Protein AF-A0A5N8YCK6-F1 (afdb_monomer)

Radius of gyration: 23.4 Å; Cα contacts (8 Å, |Δi|>4): 117; chains: 1; bounding box: 50×32×61 Å

pLDDT: mean 88.35, std 11.03, range [44.91, 97.56]

Secondary structure (DSSP, 8-state):
---SS-GGG--HHHHHHHHHTTTT-HHHHHHHHHHHHHHHHHHHHHH----TT-----PPPPPPPPPHHHHHHHHHH--SHHHHHHHHHHHHH---HHHHHT--GGGEETTTTEEEEE-TTS-EEEEE--HHHHHHHHHH--

Nearest PDB structures (foldseek):
  5dcf-assembly1_A  TM=8.884E-01  e=2.897E-04  Escherichia coli CFT073
  1a0p-assembly1_A  TM=5.164E-01  e=1.973E-05  Escherichia coli
  2a3v-assembly1_A  TM=5.467E-01  e=7.113E-05  Vibrio cholerae O1 biovar El Tor str. N16961
  5hxy-assembly2_B  TM=5.325E-01  e=1.889E-04  Thermoplasma acidophilum DSM 1728
  2a3v-assembly1_C  TM=5.467E-01  e=1.159E-04  Vibrio cholerae O1 biovar El Tor str. N16961

Mean predicted aligned error: 9.05 Å

Sequence (142 aa):
MWLPVPLPLVDLEHVVRFLGLYDTKPWRKHAFYRANKSFWKWASRTYDIPNPMIDRWGNAVIEAPMTPDNVHRLLETASCIRDRAIISLLADSGARRSEIVAIKTKDVDLEKNCIKVMGKGNKEGYLIFGEVTKTYILKQNT

Foldseek 3Di:
DLQPDDPLPDALVSLVVSLVVQPVPVVVSVVSLVVLQVVLVVCCVPVVGDRRNDDDDDDDDDPDDDDPVNLVVQLVPDPDLVSNLVSQLCVQFVDDPVFVVPFDPVQQDLVQQWGWGQDPPRDIDIGHGDPSSSVSVVVVVD

Solvent-accessible surface area (backbone atoms only — not comparable to full-atom values): 8516 Å² total; per-residue (Å²): 122,94,64,94,61,60,75,76,73,49,46,46,64,61,53,51,55,56,42,57,77,29,67,94,38,62,70,58,27,50,51,52,50,55,50,48,51,54,49,38,58,47,44,28,72,76,68,74,32,72,48,45,77,75,70,96,71,75,83,78,87,74,77,82,77,88,48,73,69,58,53,51,53,51,48,71,68,40,90,45,57,64,54,32,24,50,54,40,38,38,72,57,39,69,59,50,73,72,46,63,75,64,60,49,78,90,37,53,41,79,88,77,34,32,32,57,38,72,46,85,91,78,35,79,46,71,41,46,47,51,70,71,31,49,54,29,54,55,63,63,79,110

Structure (mmCIF, N/CA/C/O backbone):
data_AF-A0A5N8YCK6-F1
#
_entry.id   AF-A0A5N8YCK6-F1
#
loop_
_atom_site.group_PDB
_atom_site.id
_atom_site.type_symbol
_atom_site.label_atom_id
_atom_site.label_alt_id
_atom_site.label_comp_id
_atom_site.label_asym_id
_atom_site.label_entity_id
_atom_site.label_seq_id
_atom_site.pdbx_PDB_ins_code
_atom_site.Cartn_x
_atom_site.Cartn_y
_atom_site.Cartn_z
_atom_site.occupancy
_atom_site.B_iso_or_equiv
_atom_site.auth_seq_id
_atom_site.auth_comp_id
_atom_site.auth_asym_id
_atom_site.auth_atom_id
_atom_site.pdbx_PDB_model_num
ATOM 1 N N . MET A 1 1 ? 10.121 -17.683 -32.464 1.00 50.28 1 MET A N 1
ATOM 2 C CA . MET A 1 1 ? 11.050 -16.811 -31.706 1.00 50.28 1 MET A CA 1
ATOM 3 C C . MET A 1 1 ? 10.404 -15.428 -31.623 1.00 50.28 1 MET A C 1
ATOM 5 O O . MET A 1 1 ? 9.834 -15.016 -32.620 1.00 50.28 1 MET A O 1
ATOM 9 N N . TRP A 1 2 ? 10.348 -14.779 -30.452 1.00 69.38 2 TRP A N 1
ATOM 10 C CA . TRP A 1 2 ? 9.524 -13.567 -30.241 1.00 69.38 2 TRP A CA 1
ATOM 11 C C . TRP A 1 2 ? 10.142 -12.275 -30.804 1.00 69.38 2 TRP A C 1
ATOM 13 O O . TRP A 1 2 ? 9.410 -11.330 -31.081 1.00 69.38 2 TRP A O 1
ATOM 23 N N . LEU A 1 3 ? 11.462 -1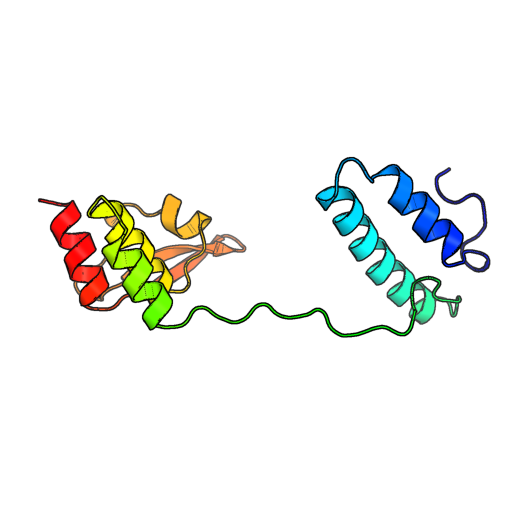2.261 -31.015 1.00 77.12 3 LEU A N 1
ATOM 24 C CA . LEU A 1 3 ? 12.174 -11.237 -31.775 1.00 77.12 3 LEU A CA 1
ATOM 25 C C . LEU A 1 3 ? 12.584 -11.831 -33.130 1.00 77.12 3 LEU A C 1
ATOM 27 O O . LEU A 1 3 ? 13.259 -12.863 -33.140 1.00 77.12 3 LEU A O 1
ATOM 31 N N . PRO A 1 4 ? 12.168 -11.228 -34.257 1.00 82.50 4 PRO A N 1
ATOM 32 C CA . PRO A 1 4 ? 12.532 -11.707 -35.588 1.00 82.50 4 PRO A CA 1
ATOM 33 C C . PRO A 1 4 ? 13.939 -11.263 -36.016 1.00 82.50 4 PRO A C 1
ATOM 35 O O . PRO A 1 4 ? 14.441 -11.748 -37.025 1.00 82.50 4 PRO A O 1
ATOM 38 N N . VAL A 1 5 ? 14.565 -10.349 -35.263 1.00 88.38 5 VAL A N 1
ATOM 39 C CA . VAL A 1 5 ? 15.848 -9.715 -35.590 1.00 88.38 5 VAL A CA 1
ATOM 40 C C . VAL A 1 5 ? 16.828 -9.763 -34.404 1.00 88.38 5 VAL A C 1
ATOM 42 O O . VAL A 1 5 ? 16.391 -9.846 -33.251 1.00 88.38 5 VAL A O 1
ATOM 45 N N . PRO A 1 6 ? 18.150 -9.702 -34.658 1.00 90.81 6 PRO A N 1
ATOM 46 C CA . PRO A 1 6 ? 19.170 -9.524 -33.623 1.00 90.81 6 PRO A CA 1
ATOM 47 C C . PRO A 1 6 ? 18.955 -8.263 -32.774 1.00 90.81 6 PRO A C 1
ATOM 49 O O . PRO A 1 6 ? 18.451 -7.258 -33.268 1.00 90.81 6 PRO A O 1
ATOM 52 N N . LEU A 1 7 ? 19.417 -8.288 -31.517 1.00 89.62 7 LEU A N 1
ATOM 53 C CA . LEU A 1 7 ? 19.207 -7.202 -30.543 1.00 89.62 7 LEU A CA 1
ATOM 54 C C . LEU A 1 7 ? 19.601 -5.792 -31.030 1.00 89.62 7 LEU A C 1
ATOM 56 O O . LEU A 1 7 ? 18.820 -4.878 -30.780 1.00 89.62 7 LEU A O 1
ATOM 60 N N . PRO A 1 8 ? 20.737 -5.575 -31.728 1.00 90.56 8 PRO A N 1
ATOM 61 C CA . PRO A 1 8 ? 21.115 -4.237 -32.196 1.00 90.56 8 PRO A CA 1
ATOM 62 C C . PRO A 1 8 ? 20.188 -3.659 -33.275 1.00 90.56 8 PRO A C 1
ATOM 64 O O . PRO A 1 8 ? 20.234 -2.462 -33.532 1.00 90.56 8 PRO A O 1
ATOM 67 N N . LEU A 1 9 ? 19.378 -4.505 -33.920 1.00 90.88 9 LEU A N 1
ATOM 68 C CA . LEU A 1 9 ? 18.468 -4.131 -35.006 1.00 90.88 9 LEU A CA 1
ATOM 69 C C . LEU A 1 9 ? 17.014 -3.990 -34.535 1.00 90.88 9 LEU A C 1
ATOM 71 O O . LEU A 1 9 ? 16.120 -3.791 -35.352 1.00 90.88 9 LEU A O 1
ATOM 75 N N . VAL A 1 10 ? 16.758 -4.129 -33.232 1.00 92.31 10 VAL A N 1
ATOM 76 C CA . VAL A 1 10 ? 15.414 -3.965 -32.674 1.00 92.31 10 VAL A CA 1
ATOM 77 C C . VAL A 1 10 ? 15.088 -2.478 -32.562 1.00 92.31 10 VAL A C 1
ATOM 79 O O . VAL A 1 10 ? 15.801 -1.727 -31.902 1.00 92.31 10 VAL A O 1
ATOM 82 N N . ASP A 1 11 ? 13.965 -2.078 -33.151 1.00 89.56 11 ASP A N 1
ATOM 83 C CA . ASP A 1 11 ? 13.382 -0.738 -33.035 1.00 89.56 11 ASP A CA 1
ATOM 84 C C . ASP A 1 11 ? 12.102 -0.730 -32.166 1.00 89.56 11 ASP A C 1
ATOM 86 O O . ASP A 1 11 ? 11.678 -1.752 -31.610 1.00 89.56 11 ASP A O 1
ATOM 90 N N . LEU A 1 12 ? 11.483 0.448 -32.025 1.00 88.00 12 LEU A N 1
ATOM 91 C CA . LEU A 1 12 ? 10.251 0.635 -31.254 1.00 88.00 12 LEU A CA 1
ATOM 92 C C . LEU A 1 12 ? 9.076 -0.191 -31.809 1.00 88.00 12 LEU A C 1
ATOM 94 O O . LEU A 1 12 ? 8.267 -0.698 -31.028 1.00 88.00 12 LEU A O 1
ATOM 98 N N . GLU A 1 13 ? 8.978 -0.362 -33.130 1.00 89.19 13 GLU A N 1
ATOM 99 C CA . GLU A 1 13 ? 7.873 -1.071 -33.784 1.00 89.19 13 GLU A CA 1
ATOM 100 C C . GLU A 1 13 ? 7.859 -2.551 -33.393 1.00 89.19 13 GLU A C 1
ATOM 102 O O . GLU A 1 13 ? 6.808 -3.104 -33.050 1.00 89.19 13 GLU A O 1
ATOM 107 N N . HIS A 1 14 ? 9.035 -3.178 -33.328 1.00 91.69 14 HIS A N 1
ATOM 108 C CA . HIS A 1 14 ? 9.173 -4.551 -32.845 1.00 91.69 14 HIS A CA 1
ATOM 109 C C . HIS A 1 14 ? 8.634 -4.715 -31.417 1.00 91.69 14 HIS A C 1
ATOM 111 O O . HIS A 1 14 ? 7.935 -5.692 -31.119 1.00 91.69 14 HIS A O 1
ATOM 117 N N . VAL A 1 15 ? 8.917 -3.754 -30.528 1.00 90.00 15 VAL A N 1
ATOM 118 C CA . VAL A 1 15 ? 8.440 -3.809 -29.140 1.00 90.00 15 VAL A CA 1
ATOM 119 C C . VAL A 1 15 ? 6.936 -3.551 -29.058 1.00 90.00 15 VAL A C 1
ATOM 121 O O . VAL A 1 15 ? 6.234 -4.267 -28.341 1.00 90.00 15 VAL A O 1
ATOM 124 N N . VAL A 1 16 ? 6.412 -2.586 -29.818 1.00 89.81 16 VAL A N 1
ATOM 125 C CA . VAL A 1 16 ? 4.968 -2.310 -29.892 1.00 89.81 16 VAL A CA 1
ATOM 126 C C . VAL A 1 16 ? 4.208 -3.536 -30.400 1.00 89.81 16 VAL A C 1
ATOM 128 O O . VAL A 1 16 ? 3.228 -3.940 -29.771 1.00 89.81 16 VAL A O 1
ATOM 131 N N . ARG A 1 17 ? 4.692 -4.190 -31.463 1.00 91.44 17 ARG A N 1
ATOM 132 C CA . ARG A 1 17 ? 4.098 -5.419 -32.006 1.00 91.44 17 ARG A CA 1
ATOM 133 C C . ARG A 1 17 ? 4.084 -6.546 -30.978 1.00 91.44 17 ARG A C 1
ATOM 135 O O . ARG A 1 17 ? 3.061 -7.206 -30.811 1.00 91.44 17 ARG A O 1
ATOM 142 N N . PHE A 1 18 ? 5.188 -6.746 -30.259 1.00 90.69 18 PHE A N 1
ATOM 143 C CA . PHE A 1 18 ? 5.253 -7.729 -29.178 1.00 90.69 18 PHE A CA 1
ATOM 144 C C . PHE A 1 18 ? 4.232 -7.437 -28.068 1.00 90.69 18 PHE A C 1
ATOM 146 O O . PHE A 1 18 ? 3.539 -8.344 -27.609 1.00 90.69 18 PHE A O 1
ATOM 153 N N . LEU A 1 19 ? 4.107 -6.175 -27.647 1.00 90.25 19 LEU A N 1
ATOM 154 C CA . LEU A 1 19 ? 3.143 -5.778 -26.620 1.00 90.25 19 LEU A CA 1
ATOM 155 C C . LEU A 1 19 ? 1.688 -5.903 -27.101 1.00 90.25 19 LEU A C 1
ATOM 157 O O . LEU A 1 19 ? 0.822 -6.226 -26.287 1.00 90.25 19 LEU A O 1
ATOM 161 N N . GLY A 1 20 ? 1.424 -5.695 -28.395 1.00 90.56 20 GLY A N 1
ATOM 162 C CA . GLY A 1 20 ? 0.106 -5.868 -29.019 1.00 90.56 20 GLY A CA 1
ATOM 163 C C . GLY A 1 20 ? -0.433 -7.301 -28.945 1.00 90.56 20 GLY A C 1
ATOM 164 O O . GLY A 1 20 ? -1.641 -7.506 -28.863 1.00 90.56 20 GLY A O 1
ATOM 165 N N . LEU A 1 21 ? 0.442 -8.310 -28.831 1.00 90.00 21 LEU A N 1
ATOM 166 C CA . LEU A 1 21 ? 0.028 -9.705 -28.602 1.00 90.00 21 LEU A CA 1
ATOM 167 C C . LEU A 1 21 ? -0.741 -9.904 -27.279 1.00 90.00 21 LEU A C 1
ATOM 169 O O . LEU A 1 21 ? -1.346 -10.955 -27.066 1.00 90.00 21 LEU A O 1
ATOM 173 N N . TYR A 1 22 ? -0.710 -8.919 -26.375 1.00 89.81 22 TYR A N 1
ATOM 174 C CA . TYR A 1 22 ? -1.286 -8.993 -25.031 1.00 89.81 22 TYR A CA 1
ATOM 175 C C . TYR A 1 22 ? -2.397 -7.966 -24.767 1.00 89.81 22 TYR A C 1
ATOM 177 O O . TYR A 1 22 ? -2.710 -7.707 -23.604 1.00 89.81 22 TYR A O 1
ATOM 185 N N . A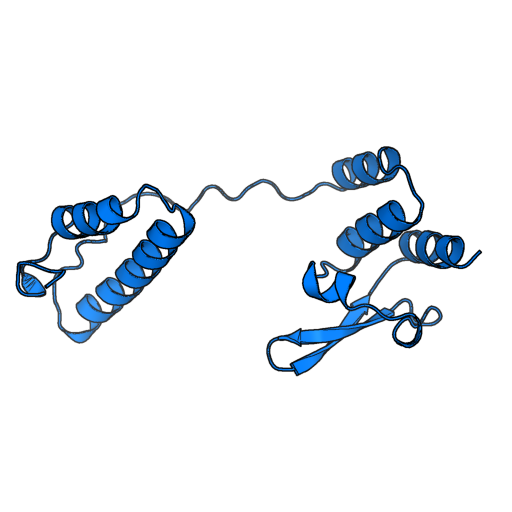SP A 1 23 ? -3.025 -7.408 -25.805 1.00 85.75 23 ASP A N 1
ATOM 186 C CA . ASP A 1 23 ? -4.071 -6.379 -25.662 1.00 85.75 23 ASP A CA 1
ATOM 187 C C . ASP A 1 23 ? -5.277 -6.826 -24.827 1.00 85.75 23 ASP A C 1
ATOM 189 O O . ASP A 1 23 ? -5.837 -6.042 -24.064 1.00 85.75 23 ASP A O 1
ATOM 193 N N . THR A 1 24 ? -5.617 -8.114 -24.863 1.00 89.38 24 THR A N 1
ATOM 194 C CA . THR A 1 24 ? -6.713 -8.687 -24.063 1.00 89.38 24 THR A CA 1
ATOM 195 C C . THR A 1 24 ? -6.402 -8.788 -22.565 1.00 89.38 24 THR A C 1
ATOM 197 O O . THR A 1 24 ? -7.290 -9.091 -21.770 1.00 89.38 24 THR A O 1
ATOM 200 N N . LYS A 1 25 ? -5.145 -8.566 -22.148 1.00 88.94 25 LYS A N 1
ATOM 201 C CA . LYS A 1 25 ? -4.694 -8.666 -20.749 1.00 88.94 25 LYS A CA 1
ATOM 202 C C . LYS A 1 25 ? -3.838 -7.448 -20.377 1.00 88.94 25 LYS A C 1
ATOM 204 O O . LYS A 1 25 ? -2.607 -7.569 -20.317 1.00 88.94 25 LYS A O 1
ATOM 209 N N . PRO A 1 26 ? -4.460 -6.295 -20.055 1.00 86.69 26 PRO A N 1
ATOM 210 C CA . PRO A 1 26 ? -3.758 -5.030 -19.816 1.00 86.69 26 PRO A CA 1
ATOM 211 C C . PRO A 1 26 ? -2.637 -5.119 -18.772 1.00 86.69 26 PRO A C 1
ATOM 213 O O . PRO A 1 26 ? -1.542 -4.601 -18.984 1.00 86.69 26 PRO A O 1
ATOM 216 N N . TRP A 1 27 ? -2.855 -5.854 -17.676 1.00 83.69 27 TRP A N 1
ATOM 217 C CA . TRP A 1 27 ? -1.841 -6.059 -16.633 1.00 83.69 27 TRP A CA 1
ATOM 218 C C . TRP A 1 27 ? -0.615 -6.829 -17.142 1.00 83.69 27 TRP A C 1
ATOM 220 O O . TRP A 1 27 ? 0.517 -6.514 -16.778 1.00 83.69 27 TRP A O 1
ATOM 230 N N . ARG A 1 28 ? -0.820 -7.826 -18.012 1.00 88.56 28 ARG A N 1
ATOM 231 C CA . ARG A 1 28 ? 0.254 -8.635 -18.602 1.00 88.56 28 ARG A CA 1
ATOM 232 C C . ARG A 1 28 ? 1.046 -7.811 -19.614 1.00 88.56 28 ARG A C 1
ATOM 234 O O . ARG A 1 28 ? 2.274 -7.825 -19.561 1.00 88.56 28 ARG A O 1
ATOM 241 N N . LYS A 1 29 ? 0.357 -7.049 -20.471 1.00 91.00 29 LYS A N 1
ATOM 242 C CA . LYS A 1 29 ? 0.983 -6.085 -21.387 1.00 91.00 29 LYS A CA 1
ATOM 243 C C . LYS A 1 29 ? 1.840 -5.077 -20.618 1.00 91.00 29 LYS A C 1
ATOM 245 O O . LYS A 1 29 ? 3.001 -4.868 -20.959 1.00 91.00 29 LYS A O 1
ATOM 250 N N . HIS A 1 30 ? 1.312 -4.520 -19.527 1.00 86.81 30 HIS A N 1
ATOM 251 C CA . HIS A 1 30 ? 2.050 -3.582 -18.684 1.00 86.81 30 HIS A CA 1
ATOM 252 C C . HIS A 1 30 ? 3.276 -4.223 -18.009 1.00 86.81 30 HIS A C 1
ATOM 254 O O . HIS A 1 30 ? 4.353 -3.626 -17.998 1.00 86.81 30 HIS A O 1
ATOM 260 N N . ALA A 1 31 ? 3.159 -5.455 -17.499 1.00 90.12 31 ALA A N 1
ATOM 261 C CA . ALA A 1 31 ? 4.291 -6.186 -16.925 1.00 90.12 31 ALA A CA 1
ATOM 262 C C . ALA A 1 31 ? 5.419 -6.396 -17.951 1.00 90.12 31 ALA A C 1
ATOM 264 O O . ALA A 1 31 ? 6.584 -6.120 -17.657 1.00 90.12 31 ALA A O 1
ATOM 265 N N . PHE A 1 32 ? 5.075 -6.799 -19.178 1.00 92.00 32 PHE A N 1
ATOM 266 C CA . PHE A 1 32 ? 6.039 -6.937 -20.268 1.00 92.00 32 PHE A CA 1
ATOM 267 C C . PHE A 1 32 ? 6.645 -5.604 -20.705 1.00 92.00 32 PHE A C 1
ATOM 269 O O . PHE A 1 32 ? 7.848 -5.551 -20.956 1.00 92.00 32 PHE A O 1
ATOM 276 N N . TYR A 1 33 ? 5.863 -4.523 -20.747 1.00 90.69 33 TYR A N 1
ATOM 277 C CA . TYR A 1 33 ? 6.379 -3.178 -21.011 1.00 90.69 33 TYR A CA 1
ATOM 278 C C . TYR A 1 33 ? 7.439 -2.782 -19.972 1.00 90.69 33 TYR A C 1
ATOM 280 O O . TYR A 1 33 ? 8.532 -2.348 -20.335 1.00 90.69 33 TYR A O 1
ATOM 288 N N . ARG A 1 34 ? 7.160 -2.988 -18.675 1.00 89.56 34 ARG A N 1
ATOM 289 C CA . ARG A 1 34 ? 8.105 -2.691 -17.583 1.00 89.56 34 ARG A CA 1
ATOM 290 C C . ARG A 1 34 ? 9.370 -3.546 -17.675 1.00 89.56 34 ARG A C 1
ATOM 292 O O . ARG A 1 34 ? 10.463 -3.012 -17.494 1.00 89.56 34 ARG A O 1
ATOM 299 N N . 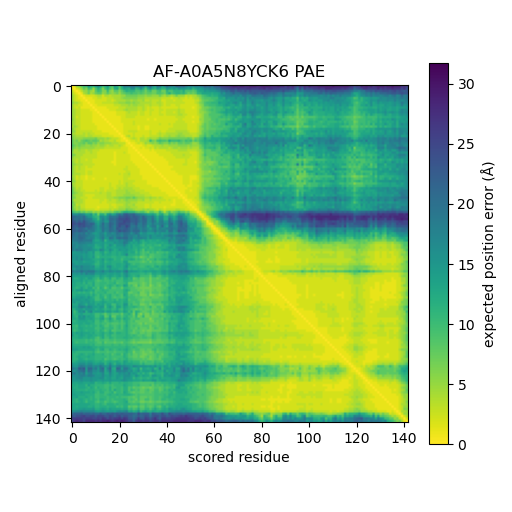ALA A 1 35 ? 9.230 -4.836 -17.982 1.00 91.88 35 ALA A N 1
ATOM 300 C CA . ALA A 1 35 ? 10.362 -5.740 -18.177 1.00 91.88 35 ALA A CA 1
ATOM 301 C C . ALA A 1 35 ? 11.238 -5.304 -19.364 1.00 91.88 35 ALA A C 1
ATOM 303 O O . ALA A 1 35 ? 12.446 -5.158 -19.197 1.00 91.88 35 ALA A O 1
ATOM 304 N N . ASN A 1 36 ? 10.631 -5.000 -20.518 1.00 91.81 36 ASN A N 1
ATOM 305 C CA . ASN A 1 36 ? 11.336 -4.498 -21.701 1.00 91.81 36 ASN A CA 1
ATOM 306 C C . ASN A 1 36 ? 12.036 -3.165 -21.418 1.00 91.81 36 ASN A C 1
ATOM 308 O O . ASN A 1 36 ? 13.206 -3.010 -21.746 1.00 91.81 36 ASN A O 1
ATOM 312 N N . LYS A 1 37 ? 11.364 -2.220 -20.751 1.00 89.31 37 LYS A N 1
ATOM 313 C CA . LYS A 1 37 ? 11.955 -0.926 -20.382 1.00 89.31 37 LYS A CA 1
ATOM 314 C C . LYS A 1 37 ? 13.218 -1.093 -19.532 1.00 89.31 37 LYS A C 1
ATOM 316 O O . LYS A 1 37 ? 14.215 -0.416 -19.777 1.00 89.31 37 LYS A O 1
ATOM 321 N N . SER A 1 38 ? 13.188 -1.987 -18.545 1.00 90.75 38 SER A N 1
ATOM 322 C CA . SER A 1 38 ? 14.356 -2.289 -17.709 1.00 90.75 38 SER A CA 1
ATOM 323 C C . SER A 1 38 ? 15.450 -3.019 -18.489 1.00 90.75 38 SER A C 1
ATOM 325 O O . SER A 1 38 ? 16.616 -2.647 -18.379 1.00 90.75 38 SER A O 1
ATOM 327 N N . PHE A 1 39 ? 15.075 -4.014 -19.298 1.00 93.12 39 PHE A N 1
ATOM 328 C CA . PHE A 1 39 ? 15.997 -4.791 -20.124 1.00 93.12 39 PHE A CA 1
ATOM 329 C C . PHE A 1 39 ? 16.755 -3.905 -21.115 1.00 93.12 39 PHE A C 1
ATOM 331 O O . PHE A 1 39 ? 17.978 -3.891 -21.089 1.00 93.12 39 PHE A O 1
ATOM 338 N N . TRP A 1 40 ? 16.057 -3.104 -21.924 1.00 91.94 40 TRP A N 1
ATOM 339 C CA . TRP A 1 40 ? 16.696 -2.258 -22.935 1.00 91.94 40 TRP A CA 1
ATOM 340 C C . TRP A 1 40 ? 17.533 -1.136 -22.323 1.00 91.94 40 TRP A C 1
ATOM 342 O O . TRP A 1 40 ? 18.576 -0.786 -22.866 1.00 91.94 40 TRP A O 1
ATOM 352 N N . LYS A 1 41 ? 17.141 -0.618 -21.149 1.00 89.88 41 LYS A N 1
ATOM 353 C CA . LYS A 1 41 ? 17.971 0.323 -20.378 1.00 89.88 41 LYS A CA 1
ATOM 354 C C . LYS A 1 41 ? 19.274 -0.314 -19.891 1.00 89.88 41 LYS A C 1
ATOM 356 O O . LYS A 1 41 ? 20.291 0.368 -19.828 1.00 89.88 41 LYS A O 1
ATOM 361 N N . TRP A 1 42 ? 19.237 -1.578 -19.481 1.00 93.31 42 TRP A N 1
ATOM 362 C CA . TRP A 1 42 ? 20.435 -2.321 -19.097 1.00 93.31 42 TRP A CA 1
ATOM 363 C C . TRP A 1 42 ? 21.286 -2.650 -20.326 1.00 93.31 42 TRP A C 1
ATOM 365 O O . TRP A 1 42 ? 22.462 -2.306 -20.353 1.00 93.31 42 TRP A O 1
ATOM 375 N N . ALA A 1 43 ? 20.679 -3.219 -21.366 1.00 92.31 43 ALA A N 1
ATOM 376 C CA . ALA A 1 43 ? 21.384 -3.670 -22.555 1.00 92.31 43 ALA A CA 1
ATOM 377 C C . ALA A 1 43 ? 22.104 -2.516 -23.266 1.00 92.31 43 ALA A C 1
ATOM 379 O O . ALA A 1 43 ? 23.267 -2.666 -23.630 1.00 92.31 43 ALA A O 1
ATOM 380 N N . SER A 1 44 ? 21.473 -1.340 -23.359 1.00 91.81 44 SER A N 1
ATOM 381 C CA . SER A 1 44 ? 22.115 -0.155 -23.935 1.00 91.81 44 SER A CA 1
ATOM 382 C C . SER A 1 44 ? 23.318 0.333 -23.128 1.00 91.81 44 SER A C 1
ATOM 384 O O . SER A 1 44 ? 24.260 0.866 -23.690 1.00 91.81 44 SER A O 1
ATOM 386 N N . ARG A 1 45 ? 23.306 0.162 -21.799 1.00 90.31 45 ARG A N 1
ATOM 387 C CA . ARG A 1 45 ? 24.423 0.556 -20.923 1.00 90.31 45 ARG A CA 1
ATOM 388 C C . ARG A 1 45 ? 25.553 -0.467 -20.910 1.00 90.31 45 ARG A C 1
ATOM 390 O O . ARG A 1 45 ? 26.695 -0.093 -20.689 1.00 90.31 45 ARG A O 1
ATOM 397 N N . THR A 1 46 ? 25.224 -1.747 -21.060 1.00 94.81 46 THR A N 1
ATOM 398 C CA . THR A 1 46 ? 26.184 -2.849 -20.925 1.00 94.81 46 THR A CA 1
ATOM 399 C C . THR A 1 46 ? 26.841 -3.219 -22.249 1.00 94.81 46 THR A C 1
ATOM 401 O O . THR A 1 46 ? 28.012 -3.581 -22.248 1.00 94.81 46 THR A O 1
ATOM 404 N N . TYR A 1 47 ? 26.111 -3.123 -23.360 1.00 93.38 47 TYR A N 1
ATOM 405 C CA . TYR A 1 47 ? 26.570 -3.575 -24.678 1.00 93.38 47 TYR A CA 1
ATOM 406 C C . TYR A 1 47 ? 26.577 -2.470 -25.736 1.00 93.38 47 TYR A C 1
ATOM 408 O O . TYR A 1 47 ? 26.763 -2.779 -26.907 1.00 93.38 47 TYR A O 1
ATOM 416 N N . ASP A 1 48 ? 26.338 -1.215 -25.341 1.00 89.62 48 ASP A N 1
ATOM 417 C CA . ASP A 1 48 ? 26.316 -0.051 -26.242 1.00 89.62 48 ASP A CA 1
ATOM 418 C C . ASP A 1 48 ? 25.355 -0.203 -27.440 1.00 89.62 48 ASP A C 1
ATOM 420 O O . ASP A 1 48 ? 25.584 0.293 -28.539 1.00 89.62 48 ASP A O 1
ATOM 424 N N . ILE A 1 49 ? 24.250 -0.930 -27.240 1.00 90.88 49 ILE A N 1
ATOM 425 C CA . ILE A 1 49 ? 23.212 -1.100 -28.263 1.00 90.88 49 ILE A CA 1
ATOM 426 C C . ILE A 1 49 ? 22.139 -0.003 -28.161 1.00 90.88 49 ILE A C 1
ATOM 428 O O . ILE A 1 49 ? 21.826 0.447 -27.051 1.00 90.88 49 ILE A O 1
ATOM 432 N N . PRO A 1 50 ? 21.507 0.403 -29.279 1.00 88.31 50 PRO A N 1
ATOM 433 C CA . PRO A 1 50 ? 20.403 1.355 -29.248 1.00 88.31 50 PRO A CA 1
ATOM 434 C C . PRO A 1 50 ? 19.260 0.879 -28.345 1.00 88.31 50 PRO A C 1
ATOM 436 O O . PRO A 1 50 ? 18.913 -0.301 -28.319 1.00 88.31 50 PRO A O 1
ATOM 439 N N . ASN A 1 51 ? 18.660 1.804 -27.594 1.00 90.00 51 ASN A N 1
ATOM 440 C CA . ASN A 1 51 ? 17.496 1.503 -26.768 1.00 90.00 51 ASN A CA 1
ATOM 441 C C . ASN A 1 51 ? 16.205 1.855 -27.530 1.00 90.00 51 ASN A C 1
ATOM 443 O O . ASN A 1 51 ? 15.873 3.040 -27.614 1.00 90.00 51 ASN A O 1
ATOM 447 N N . PRO A 1 52 ? 15.432 0.863 -28.008 1.00 90.00 52 PRO A N 1
ATOM 448 C CA . PRO A 1 52 ? 14.206 1.101 -28.773 1.00 90.00 52 PRO A CA 1
ATOM 449 C C . PRO A 1 52 ? 13.058 1.686 -27.938 1.00 90.00 52 PRO A C 1
ATOM 451 O O . PRO A 1 52 ? 12.040 2.085 -28.485 1.00 90.00 52 PRO A O 1
ATOM 454 N N . MET A 1 53 ? 13.190 1.710 -26.607 1.00 85.00 53 MET A N 1
ATOM 455 C CA . MET A 1 53 ? 12.149 2.130 -25.662 1.00 85.00 53 MET A CA 1
ATOM 456 C C . MET A 1 53 ? 12.338 3.559 -25.142 1.00 85.00 53 MET A C 1
ATOM 458 O O . MET A 1 53 ? 11.586 3.989 -24.260 1.00 85.00 53 MET A O 1
ATOM 462 N N . ILE A 1 54 ? 13.357 4.283 -25.612 1.00 75.88 54 ILE A N 1
ATOM 463 C CA . ILE A 1 54 ? 13.537 5.697 -25.274 1.00 75.88 54 ILE A CA 1
ATOM 464 C C . ILE A 1 54 ? 12.751 6.527 -26.288 1.00 75.88 54 ILE A C 1
ATOM 466 O O . ILE A 1 54 ? 13.241 6.808 -27.375 1.00 75.88 54 ILE A O 1
ATOM 470 N N . ASP A 1 55 ? 11.549 6.944 -25.891 1.00 57.34 55 ASP A N 1
ATOM 471 C CA . ASP A 1 55 ? 10.817 8.037 -26.533 1.00 57.34 55 ASP A CA 1
ATOM 472 C C . ASP A 1 55 ? 10.360 9.073 -25.483 1.00 57.34 55 ASP A C 1
ATOM 474 O O . ASP A 1 55 ? 10.176 8.758 -24.302 1.00 57.34 55 ASP A O 1
ATOM 478 N N . ARG A 1 56 ? 10.278 10.340 -25.898 1.00 50.78 56 ARG A N 1
ATOM 479 C CA . ARG A 1 56 ? 10.537 11.568 -25.120 1.00 50.78 56 ARG A CA 1
ATOM 480 C C . ARG A 1 56 ? 9.386 12.061 -24.221 1.00 50.78 56 ARG A C 1
ATOM 482 O O . ARG A 1 56 ? 9.288 13.263 -23.980 1.00 50.78 56 ARG A O 1
ATOM 489 N N . TRP A 1 57 ? 8.526 11.186 -23.696 1.00 44.91 57 TRP A N 1
ATOM 490 C CA . TRP A 1 57 ? 7.298 11.626 -23.011 1.00 44.91 57 TRP A CA 1
ATOM 491 C C . TRP A 1 57 ? 7.214 11.274 -21.522 1.00 44.91 57 TRP A C 1
ATOM 493 O O . TRP A 1 57 ? 7.066 10.115 -21.147 1.00 44.91 57 TRP A O 1
ATOM 503 N N . GLY A 1 58 ? 7.276 12.345 -20.715 1.00 54.09 58 GLY A N 1
ATOM 504 C CA . GLY A 1 58 ? 6.435 12.641 -19.547 1.00 54.09 58 GLY A CA 1
ATOM 505 C C . GLY A 1 58 ? 6.440 11.679 -18.357 1.00 54.09 58 GLY A C 1
ATOM 506 O O . GLY A 1 58 ? 6.136 10.495 -18.473 1.00 54.09 58 GLY A O 1
ATOM 507 N N . ASN A 1 59 ? 6.679 12.220 -17.161 1.00 53.66 59 ASN A N 1
ATOM 508 C CA . ASN A 1 59 ? 6.341 11.524 -15.919 1.00 53.66 59 ASN A CA 1
ATOM 509 C C . ASN A 1 59 ? 4.837 11.205 -15.900 1.00 53.66 59 ASN A C 1
ATOM 511 O O . ASN A 1 59 ? 4.026 12.011 -16.353 1.00 53.66 59 ASN A O 1
ATOM 515 N N . ALA A 1 60 ? 4.470 10.030 -15.383 1.00 59.41 60 ALA A N 1
ATOM 516 C CA . ALA A 1 60 ? 3.070 9.648 -15.237 1.00 59.41 60 ALA A CA 1
ATOM 517 C C . ALA A 1 60 ? 2.310 10.695 -14.409 1.00 59.41 60 ALA A C 1
ATOM 519 O O . ALA A 1 60 ? 2.850 11.217 -13.431 1.00 59.41 60 ALA A O 1
ATOM 520 N N . VAL A 1 61 ? 1.059 10.968 -14.787 1.00 66.19 61 VAL A N 1
ATOM 521 C CA . VAL A 1 61 ? 0.141 11.751 -13.954 1.00 66.19 61 VAL A CA 1
ATOM 522 C C . VAL A 1 61 ? -0.036 10.991 -12.642 1.00 66.19 61 VAL A C 1
ATOM 524 O O . VAL A 1 61 ? -0.496 9.850 -12.637 1.00 66.19 61 VAL A O 1
ATOM 527 N N . ILE A 1 62 ? 0.401 11.598 -11.544 1.00 72.00 62 ILE A N 1
ATOM 528 C CA . ILE A 1 62 ? 0.183 11.073 -10.198 1.00 72.00 62 ILE A CA 1
ATOM 529 C C . ILE A 1 62 ? -1.238 11.486 -9.814 1.00 72.00 62 ILE A C 1
ATOM 531 O O . ILE A 1 62 ? -1.563 12.672 -9.867 1.00 72.00 62 ILE A O 1
ATOM 535 N N . GLU A 1 63 ? -2.093 10.519 -9.479 1.00 74.75 63 GLU A N 1
ATOM 536 C CA . GLU A 1 63 ? -3.428 10.816 -8.954 1.00 74.75 63 GLU A CA 1
ATOM 537 C C . GLU A 1 63 ? -3.321 11.665 -7.681 1.00 74.75 63 GLU A C 1
ATOM 539 O O . GLU A 1 63 ? -2.392 11.503 -6.883 1.00 74.75 63 GLU A O 1
ATOM 544 N N . ALA A 1 64 ? -4.267 12.588 -7.496 1.00 77.75 64 ALA A N 1
ATOM 545 C CA . ALA A 1 64 ? -4.287 13.435 -6.312 1.00 77.75 64 ALA A CA 1
ATOM 546 C C . ALA A 1 64 ? -4.438 12.576 -5.038 1.00 77.75 64 ALA A C 1
ATOM 548 O O . ALA A 1 64 ? -5.225 11.625 -5.033 1.00 77.75 64 ALA A O 1
ATOM 549 N N . PRO A 1 65 ? -3.707 12.891 -3.954 1.00 83.31 65 PRO A N 1
ATOM 550 C CA . PRO A 1 65 ? -3.814 12.148 -2.704 1.00 83.31 65 PRO A CA 1
ATOM 551 C C . PRO A 1 65 ? -5.203 12.306 -2.071 1.00 83.31 65 PRO A C 1
ATOM 553 O O . PRO A 1 65 ? -5.918 13.280 -2.314 1.00 83.31 65 PRO A O 1
ATOM 556 N N . MET A 1 66 ? -5.569 11.354 -1.211 1.00 84.50 66 MET A N 1
ATOM 557 C CA . MET A 1 66 ? -6.792 11.430 -0.411 1.00 84.50 66 MET A CA 1
ATOM 558 C C . MET A 1 66 ? -6.728 12.635 0.541 1.00 84.50 66 MET A C 1
ATOM 560 O O . MET A 1 66 ? -5.752 12.782 1.275 1.00 84.50 66 MET A O 1
ATOM 564 N N . THR A 1 67 ? -7.760 13.482 0.553 1.00 91.31 67 THR A N 1
ATOM 565 C CA . THR A 1 67 ? -7.873 14.596 1.508 1.00 91.31 67 THR A CA 1
ATOM 566 C C . THR A 1 67 ? -8.588 14.149 2.788 1.00 91.31 67 THR A C 1
ATOM 568 O O . THR A 1 67 ? -9.371 13.194 2.742 1.00 91.31 67 THR A O 1
ATOM 571 N N . PRO A 1 68 ? -8.390 14.846 3.922 1.00 90.81 68 PRO A N 1
ATOM 572 C CA . PRO A 1 68 ? -9.163 14.595 5.140 1.00 90.81 68 PRO A CA 1
ATOM 573 C C . PRO A 1 68 ? -10.681 14.623 4.901 1.00 90.81 68 PRO A C 1
ATOM 575 O O . PRO A 1 68 ? -11.392 13.734 5.362 1.00 90.81 68 PRO A O 1
ATOM 578 N N . ASP A 1 69 ? -11.172 15.564 4.088 1.00 93.25 69 ASP A N 1
ATOM 579 C CA . ASP A 1 69 ? -12.596 15.662 3.735 1.00 93.25 69 ASP A CA 1
ATOM 580 C C . ASP A 1 69 ? -13.114 14.416 3.009 1.00 93.25 69 ASP A C 1
ATOM 582 O O . ASP A 1 69 ? -14.231 13.959 3.259 1.00 93.25 69 ASP A O 1
ATOM 586 N N . ASN A 1 70 ? -12.301 13.826 2.127 1.00 93.81 70 ASN A N 1
ATOM 587 C CA . ASN A 1 70 ? -12.674 12.588 1.448 1.00 93.81 70 ASN A CA 1
ATOM 588 C C . ASN A 1 70 ? -12.773 11.421 2.439 1.00 93.81 70 ASN A C 1
ATOM 590 O O . ASN A 1 70 ? -13.696 10.615 2.335 1.00 93.81 70 ASN A O 1
ATOM 594 N N . VAL A 1 71 ? -11.871 11.347 3.424 1.00 93.94 71 VAL A N 1
ATOM 595 C CA . VAL A 1 71 ? -11.934 10.329 4.485 1.00 93.94 71 VAL A CA 1
ATOM 596 C C . VAL A 1 71 ? -13.196 10.504 5.330 1.00 93.94 71 VAL A C 1
ATOM 598 O O . VAL A 1 71 ? -13.891 9.523 5.590 1.00 93.94 71 VAL A O 1
ATOM 601 N N . HIS A 1 72 ? -13.547 11.738 5.700 1.00 94.00 72 HIS A N 1
ATOM 602 C CA . HIS A 1 72 ? -14.781 12.017 6.440 1.00 94.00 72 HIS A CA 1
ATOM 603 C C . HIS A 1 72 ? -16.028 11.554 5.679 1.00 94.00 72 HIS A C 1
ATOM 605 O O . HIS A 1 72 ? -16.844 10.822 6.238 1.00 94.00 72 HIS A O 1
ATOM 611 N N . ARG A 1 73 ? -16.129 11.865 4.382 1.00 95.94 73 ARG A N 1
ATOM 612 C CA . ARG A 1 73 ? -17.239 11.398 3.531 1.00 95.94 73 ARG A CA 1
ATOM 613 C C . ARG A 1 73 ? -17.320 9.870 3.451 1.00 95.94 73 ARG A C 1
ATOM 615 O O . ARG A 1 73 ? -18.412 9.301 3.452 1.00 95.94 73 ARG A O 1
ATOM 622 N N . LEU A 1 74 ? -16.178 9.179 3.403 1.00 95.56 74 LEU A N 1
ATOM 623 C CA . LEU A 1 74 ? -16.144 7.711 3.428 1.00 95.56 74 LEU A CA 1
ATOM 624 C C . LEU A 1 74 ? -16.647 7.149 4.767 1.00 95.56 74 LEU A C 1
ATOM 626 O O . LEU A 1 74 ? -17.390 6.171 4.785 1.00 95.56 74 LEU A O 1
ATOM 630 N N . LEU A 1 75 ? -16.288 7.776 5.889 1.00 95.81 75 LEU A N 1
ATOM 631 C CA . LEU A 1 75 ? -16.760 7.362 7.214 1.00 95.81 75 LEU A CA 1
ATOM 632 C C . LEU A 1 75 ? -18.272 7.571 7.391 1.00 95.81 75 LEU A C 1
ATOM 634 O O . LEU A 1 75 ? -18.938 6.716 7.980 1.00 95.81 75 LEU A O 1
ATOM 638 N N . GLU A 1 76 ? -18.815 8.672 6.869 1.00 94.94 76 GLU A N 1
ATOM 639 C CA . GLU A 1 76 ? -20.252 8.979 6.911 1.00 94.94 76 GLU A CA 1
ATOM 640 C C . GLU A 1 76 ? -21.084 7.994 6.081 1.00 94.94 76 GLU A C 1
ATOM 642 O O . GLU A 1 76 ? -22.163 7.579 6.503 1.00 94.94 76 GLU A O 1
ATOM 647 N N . THR A 1 77 ? -20.564 7.584 4.923 1.00 96.25 77 THR A N 1
ATOM 648 C CA . THR A 1 77 ? -21.246 6.663 3.998 1.00 96.25 77 THR A CA 1
ATOM 649 C C . THR A 1 77 ? -21.127 5.190 4.391 1.00 96.25 77 THR A C 1
ATOM 651 O O . THR A 1 77 ? -21.914 4.364 3.927 1.00 96.25 77 THR A O 1
ATOM 654 N N . ALA A 1 78 ? -20.178 4.837 5.261 1.00 95.88 78 ALA A N 1
ATOM 655 C CA . ALA A 1 78 ? -19.998 3.472 5.737 1.00 95.88 78 ALA A CA 1
ATOM 656 C C . ALA A 1 78 ? -21.210 2.991 6.554 1.00 95.88 78 ALA A C 1
ATOM 658 O O . ALA A 1 78 ? -21.589 3.588 7.570 1.00 95.88 78 ALA A O 1
ATOM 659 N N . SER A 1 79 ? -21.787 1.869 6.117 1.00 91.81 79 SER A N 1
ATOM 660 C CA . SER A 1 79 ? -23.047 1.317 6.630 1.00 91.81 79 SER A CA 1
ATOM 661 C C . SER A 1 79 ? -22.909 0.590 7.966 1.00 91.81 79 SER A C 1
ATOM 663 O O . SER A 1 79 ? -23.881 0.488 8.712 1.00 91.81 79 SER A O 1
ATOM 665 N N . CYS A 1 80 ? -21.715 0.087 8.291 1.00 94.44 80 CYS A N 1
ATOM 666 C CA . CYS A 1 80 ? -21.472 -0.645 9.527 1.00 94.44 80 CYS A CA 1
ATOM 667 C C . CYS A 1 80 ? -20.205 -0.186 10.257 1.00 94.44 80 CYS A C 1
ATOM 669 O O . CYS A 1 80 ? -19.282 0.396 9.683 1.00 94.44 80 CYS A O 1
ATOM 671 N N . ILE A 1 81 ? -20.157 -0.489 11.556 1.00 94.50 81 ILE A N 1
ATOM 672 C CA . ILE A 1 81 ? -19.049 -0.115 12.440 1.00 94.50 81 ILE A CA 1
ATOM 673 C C . ILE A 1 81 ? -17.715 -0.739 12.011 1.00 94.50 81 ILE A C 1
ATOM 675 O O . ILE A 1 81 ? -16.673 -0.098 12.124 1.00 94.50 81 ILE A O 1
ATOM 679 N N . ARG A 1 82 ? -17.751 -1.953 11.446 1.00 93.81 82 ARG A N 1
ATOM 680 C CA . ARG A 1 82 ? -16.568 -2.637 10.912 1.00 93.81 82 ARG A CA 1
ATOM 681 C C . ARG A 1 82 ? -15.943 -1.839 9.773 1.00 93.81 82 ARG A C 1
ATOM 683 O O . ARG A 1 82 ? -14.735 -1.637 9.762 1.00 93.81 82 ARG A O 1
ATOM 690 N N . ASP A 1 83 ? -16.756 -1.370 8.833 1.00 95.56 83 ASP A N 1
ATOM 691 C CA . ASP A 1 83 ? -16.255 -0.641 7.670 1.00 95.56 83 ASP A CA 1
ATOM 692 C C . ASP A 1 83 ? -15.699 0.726 8.095 1.00 95.56 83 ASP A C 1
ATOM 694 O O . ASP A 1 83 ? -14.643 1.130 7.614 1.00 95.56 83 ASP A O 1
ATOM 698 N N . ARG A 1 84 ? -16.322 1.382 9.088 1.00 96.38 84 ARG A N 1
ATOM 699 C CA . ARG A 1 84 ? -15.770 2.596 9.717 1.00 96.38 84 ARG A CA 1
ATOM 700 C C . ARG A 1 84 ? -14.412 2.348 10.371 1.00 96.38 84 ARG A C 1
ATOM 702 O O . ARG A 1 84 ? -13.499 3.134 10.145 1.00 96.38 84 ARG A O 1
ATOM 709 N N . ALA A 1 85 ? -14.262 1.250 11.116 1.00 95.50 85 ALA A N 1
ATOM 710 C CA . ALA A 1 85 ? -12.987 0.866 11.724 1.00 95.50 85 ALA A CA 1
ATOM 711 C C . ALA A 1 85 ? -11.901 0.591 10.670 1.00 95.50 85 ALA A C 1
ATOM 713 O O . ALA A 1 85 ? -10.757 0.998 10.843 1.00 95.50 85 ALA A O 1
ATOM 714 N N . ILE A 1 86 ? -12.252 -0.064 9.557 1.00 95.56 86 ILE A N 1
ATOM 715 C CA . ILE A 1 86 ? -11.316 -0.328 8.454 1.00 95.56 86 ILE A CA 1
ATOM 716 C C . ILE A 1 86 ? -10.893 0.978 7.772 1.00 95.56 86 ILE A C 1
ATOM 718 O O . ILE A 1 86 ? -9.702 1.185 7.549 1.00 95.56 86 ILE A O 1
ATOM 722 N N . ILE A 1 87 ? -11.844 1.857 7.444 1.00 96.00 87 ILE A N 1
ATOM 723 C CA . ILE A 1 87 ? -11.568 3.138 6.776 1.00 96.00 87 ILE A CA 1
ATOM 724 C C . ILE A 1 87 ? -10.692 4.027 7.661 1.00 96.00 87 ILE A C 1
ATOM 726 O O . ILE A 1 87 ? -9.705 4.579 7.177 1.00 96.00 87 ILE A O 1
ATOM 730 N N . SER A 1 88 ? -11.014 4.142 8.952 1.00 96.12 88 SER A N 1
ATOM 731 C CA . SER A 1 88 ? -10.236 4.969 9.875 1.00 96.12 88 SER A CA 1
ATOM 732 C C . SER A 1 88 ? -8.832 4.398 10.100 1.00 96.12 88 SER A C 1
ATOM 734 O O . SER A 1 88 ? -7.855 5.139 10.057 1.00 96.12 88 SER A O 1
ATOM 736 N N . LEU A 1 89 ? -8.698 3.072 10.232 1.00 96.12 89 LEU A N 1
ATOM 737 C CA . LEU A 1 89 ? -7.397 2.419 10.373 1.00 96.12 89 LEU A CA 1
ATOM 738 C C . LEU A 1 89 ? -6.525 2.594 9.123 1.00 96.12 89 LEU A C 1
ATOM 740 O O . LEU A 1 89 ? -5.320 2.812 9.248 1.00 96.12 89 LEU A O 1
ATOM 744 N N . LEU A 1 90 ? -7.109 2.515 7.921 1.00 95.69 90 LEU A N 1
ATOM 745 C CA . LEU A 1 90 ? -6.409 2.806 6.665 1.00 95.69 90 LEU A CA 1
ATOM 746 C C . LEU A 1 90 ? -5.889 4.244 6.633 1.00 95.69 90 LEU A C 1
ATOM 748 O O . LEU A 1 90 ? -4.748 4.461 6.226 1.00 95.69 90 LEU A O 1
ATOM 752 N N . ALA A 1 91 ? -6.718 5.197 7.064 1.00 95.19 91 ALA A N 1
ATOM 753 C CA . ALA A 1 91 ? -6.365 6.609 7.102 1.00 95.19 91 ALA A CA 1
ATOM 754 C C . ALA A 1 91 ? -5.238 6.902 8.107 1.00 95.19 91 ALA A C 1
ATOM 756 O O . ALA A 1 91 ? -4.321 7.646 7.772 1.00 95.19 91 ALA A O 1
ATOM 757 N N . ASP A 1 92 ? -5.266 6.281 9.291 1.00 95.75 92 ASP A N 1
ATOM 758 C CA . ASP A 1 92 ? -4.265 6.520 10.337 1.00 95.75 92 ASP A CA 1
ATOM 759 C C . ASP A 1 92 ? -2.921 5.831 10.052 1.00 95.75 92 ASP A C 1
ATOM 761 O O . ASP A 1 92 ? -1.856 6.416 10.239 1.00 95.75 92 ASP A O 1
ATOM 765 N N . SER A 1 93 ? -2.960 4.564 9.626 1.00 94.25 93 SER A N 1
ATOM 766 C CA . SER A 1 93 ? -1.770 3.699 9.610 1.00 94.25 93 SER A CA 1
ATOM 767 C C . SER A 1 93 ? -1.142 3.513 8.230 1.00 94.25 93 SER A C 1
ATOM 769 O O . SER A 1 93 ? -0.021 3.010 8.127 1.00 94.25 93 SER A O 1
ATOM 771 N N . GLY A 1 94 ? -1.863 3.848 7.154 1.00 92.69 94 GLY A N 1
ATOM 772 C CA . GLY A 1 94 ? -1.435 3.537 5.788 1.00 92.69 94 GLY A CA 1
ATOM 773 C C . GLY A 1 94 ? -1.302 2.032 5.516 1.00 92.69 94 GLY A C 1
ATOM 774 O O . GLY A 1 94 ? -0.527 1.627 4.644 1.00 92.69 94 GLY A O 1
ATOM 775 N N . ALA A 1 95 ? -2.021 1.197 6.275 1.00 93.12 95 ALA A N 1
ATOM 776 C CA . ALA A 1 95 ? -1.957 -0.253 6.169 1.00 93.12 95 ALA A CA 1
ATOM 777 C C . ALA A 1 95 ? -2.273 -0.757 4.757 1.00 93.12 95 ALA A C 1
ATOM 779 O O . ALA A 1 95 ? -3.149 -0.261 4.045 1.00 93.12 95 ALA A O 1
ATOM 780 N N . ARG A 1 96 ? -1.603 -1.835 4.361 1.00 91.44 96 ARG A N 1
ATOM 781 C CA . ARG A 1 96 ? -1.948 -2.559 3.138 1.00 91.44 96 ARG A CA 1
ATOM 782 C C . ARG A 1 96 ? -3.202 -3.386 3.368 1.00 91.44 96 ARG A C 1
ATOM 784 O O . ARG A 1 96 ? -3.399 -3.967 4.431 1.00 91.44 96 ARG A O 1
ATOM 791 N N . ARG A 1 97 ? -3.979 -3.589 2.301 1.00 92.94 97 ARG A N 1
ATOM 792 C CA . ARG A 1 97 ? -5.136 -4.503 2.304 1.00 92.94 97 ARG A CA 1
ATOM 793 C C . ARG A 1 97 ? -4.808 -5.868 2.927 1.00 92.94 97 ARG A C 1
ATOM 795 O O . ARG A 1 97 ? -5.604 -6.399 3.688 1.00 92.94 97 ARG A O 1
ATOM 802 N N . SER A 1 98 ? -3.648 -6.440 2.597 1.00 91.19 98 SER A N 1
ATOM 803 C CA . SER A 1 98 ? -3.221 -7.741 3.130 1.00 91.19 98 SER A CA 1
ATOM 804 C C . SER A 1 98 ? -2.917 -7.717 4.625 1.00 91.19 98 SER A C 1
ATOM 806 O O . SER A 1 98 ? -3.102 -8.732 5.280 1.00 91.19 98 SER A O 1
ATOM 808 N N . GLU A 1 99 ? -2.447 -6.586 5.152 1.00 93.25 99 GLU A N 1
ATOM 809 C CA . GLU A 1 99 ? -2.170 -6.419 6.581 1.00 93.25 99 GLU A CA 1
ATOM 810 C C . GLU A 1 99 ? -3.493 -6.341 7.347 1.00 93.25 99 GLU A C 1
ATOM 812 O O . GLU A 1 99 ? -3.663 -7.083 8.305 1.00 93.25 99 GLU A O 1
ATOM 817 N N . ILE A 1 100 ? -4.470 -5.563 6.857 1.00 93.88 100 ILE A N 1
ATOM 818 C CA . ILE A 1 100 ? -5.799 -5.434 7.483 1.00 93.88 100 ILE A CA 1
ATOM 819 C C . ILE A 1 100 ? -6.548 -6.763 7.544 1.00 93.88 100 ILE A C 1
ATOM 821 O O . ILE A 1 100 ? -7.065 -7.136 8.592 1.00 93.88 100 ILE A O 1
ATOM 825 N N . VAL A 1 101 ? -6.602 -7.497 6.431 1.00 93.00 101 VAL A N 1
ATOM 826 C CA . VAL A 1 101 ? -7.332 -8.776 6.366 1.00 93.00 101 VAL A CA 1
ATOM 827 C C . VAL A 1 101 ? -6.702 -9.842 7.275 1.00 93.00 101 VAL A C 1
ATOM 829 O O . VAL A 1 101 ? -7.378 -10.787 7.670 1.00 93.00 101 VAL A O 1
ATOM 832 N N . ALA A 1 102 ? -5.420 -9.698 7.619 1.00 92.12 102 ALA A N 1
ATOM 833 C CA . ALA A 1 102 ? -4.700 -10.634 8.475 1.00 92.12 102 ALA A CA 1
ATOM 834 C C . ALA A 1 102 ? -4.760 -10.290 9.975 1.00 92.12 102 ALA A C 1
ATOM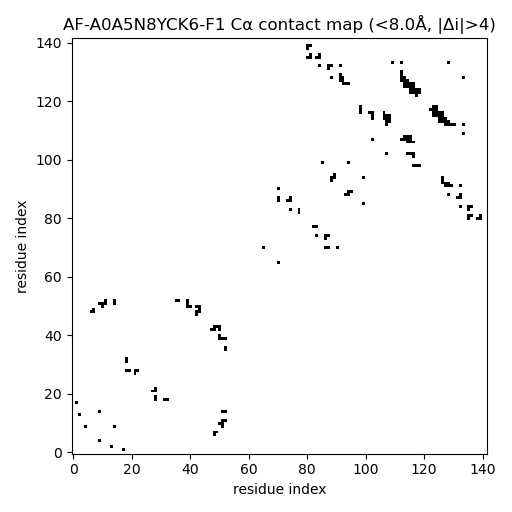 836 O O . ALA A 1 102 ? -4.236 -11.070 10.775 1.00 92.12 102 ALA A O 1
ATOM 837 N N . ILE A 1 103 ? -5.370 -9.160 10.363 1.00 94.00 103 ILE A N 1
ATOM 838 C CA . ILE A 1 103 ? -5.463 -8.732 11.766 1.00 94.00 103 ILE A CA 1
ATOM 839 C C . ILE A 1 103 ? -6.228 -9.773 12.581 1.00 94.00 103 ILE A C 1
ATOM 841 O O . ILE A 1 103 ? -7.305 -10.231 12.197 1.00 94.00 103 ILE A O 1
ATOM 845 N N . LYS A 1 104 ? -5.680 -10.114 13.749 1.00 92.94 104 LYS A N 1
ATOM 846 C CA . LYS A 1 104 ? -6.352 -10.937 14.756 1.00 92.94 104 LYS A CA 1
ATOM 847 C C . LYS A 1 104 ? -6.567 -10.106 16.007 1.00 92.94 104 LYS A C 1
ATOM 849 O O . LYS A 1 104 ? -5.749 -9.256 16.338 1.00 92.94 104 LYS A O 1
ATOM 854 N N . THR A 1 105 ? -7.627 -10.409 16.746 1.00 92.12 105 THR A N 1
ATOM 855 C CA . THR A 1 105 ? -7.968 -9.720 18.001 1.00 92.12 105 THR A CA 1
ATOM 856 C C . THR A 1 105 ? -6.815 -9.720 19.007 1.00 92.12 105 THR A C 1
ATOM 858 O O . THR A 1 105 ? -6.557 -8.703 19.635 1.00 92.12 105 THR A O 1
ATOM 861 N N . LYS A 1 106 ? -6.062 -10.824 19.098 1.00 94.62 106 LYS A N 1
ATOM 862 C CA . LYS A 1 106 ? -4.883 -10.953 19.974 1.00 94.62 106 LYS A CA 1
ATOM 863 C C . LYS A 1 106 ? -3.708 -10.030 19.623 1.00 94.62 106 LYS A C 1
ATOM 865 O O . LYS A 1 106 ? -2.816 -9.862 20.443 1.00 94.62 106 LYS A O 1
ATOM 870 N N . ASP A 1 107 ? -3.673 -9.518 18.395 1.00 94.75 107 ASP A N 1
ATOM 871 C CA . ASP A 1 107 ? -2.577 -8.692 17.888 1.00 94.75 107 AS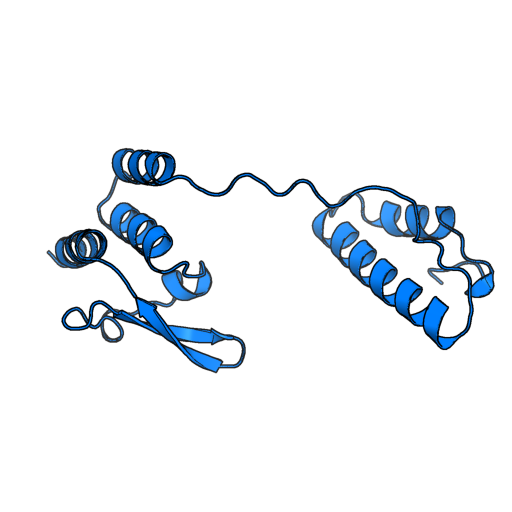P A CA 1
ATOM 872 C C . ASP A 1 107 ? -2.876 -7.189 18.073 1.00 94.75 107 ASP A C 1
ATOM 874 O O . ASP A 1 107 ? -2.036 -6.354 17.740 1.00 94.75 107 ASP A O 1
ATOM 878 N N . VAL A 1 108 ? -4.061 -6.844 18.597 1.00 95.56 108 VAL A N 1
ATOM 879 C CA . VAL A 1 108 ? -4.507 -5.470 18.856 1.00 95.56 108 VAL A CA 1
ATOM 880 C C . VAL A 1 108 ? -4.159 -5.070 20.291 1.00 95.56 108 VAL A C 1
ATOM 882 O O . VAL A 1 108 ? -4.701 -5.621 21.247 1.00 95.56 108 VAL A O 1
ATOM 885 N N . ASP A 1 109 ? -3.286 -4.076 20.438 1.00 96.06 109 ASP A N 1
ATOM 886 C CA . ASP A 1 109 ? -2.919 -3.455 21.712 1.00 96.06 109 ASP A CA 1
ATOM 887 C C . ASP A 1 109 ? -3.605 -2.081 21.809 1.00 96.06 109 ASP A C 1
ATOM 889 O O . ASP A 1 109 ? -3.185 -1.093 21.199 1.00 96.06 109 ASP A O 1
ATOM 893 N N . LEU A 1 110 ? -4.715 -2.037 22.551 1.00 94.81 110 LEU A N 1
ATOM 894 C CA . LEU A 1 110 ? -5.515 -0.824 22.753 1.00 94.81 110 LEU A CA 1
ATOM 895 C C . LEU A 1 110 ? -4.885 0.150 23.756 1.00 94.81 110 LEU A C 1
ATOM 897 O O . LEU A 1 110 ? -5.270 1.314 23.768 1.00 94.81 110 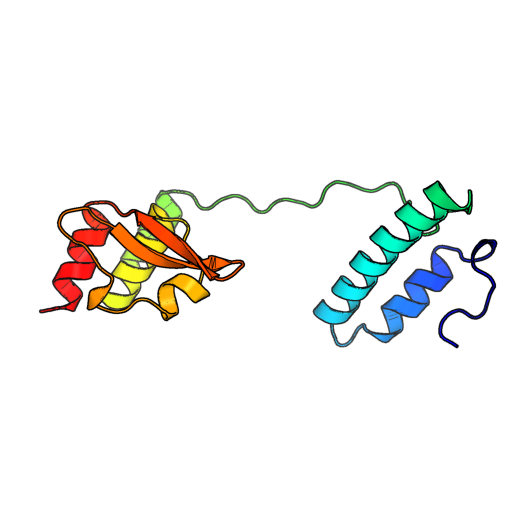LEU A O 1
ATOM 901 N N . GLU A 1 111 ? -3.941 -0.289 24.588 1.00 94.94 111 GLU A N 1
ATOM 902 C CA . GLU A 1 111 ? -3.210 0.595 25.506 1.00 94.94 111 GLU A CA 1
ATOM 903 C C . GLU A 1 111 ? -2.184 1.418 24.724 1.00 94.94 111 GLU A C 1
ATOM 905 O O . GLU A 1 111 ? -2.054 2.626 24.912 1.00 94.94 111 GLU A O 1
ATOM 910 N N . LYS A 1 112 ? -1.492 0.771 23.781 1.00 96.06 112 LYS A N 1
ATOM 911 C CA . LYS A 1 112 ? -0.473 1.407 22.933 1.00 96.06 112 LYS A CA 1
ATOM 912 C C . LYS A 1 112 ? -1.011 1.942 21.612 1.00 96.06 112 LYS A C 1
ATOM 914 O O . LYS A 1 112 ? -0.230 2.457 20.813 1.00 96.06 112 LYS A O 1
ATOM 919 N N . ASN A 1 113 ? -2.314 1.801 21.374 1.00 97.19 113 ASN A N 1
ATOM 920 C CA . ASN A 1 113 ? -2.980 2.151 20.124 1.00 97.19 113 ASN A CA 1
ATOM 921 C C . ASN A 1 113 ? -2.237 1.597 18.888 1.00 97.19 113 ASN A C 1
ATOM 923 O O . ASN A 1 113 ? -1.952 2.320 17.925 1.00 97.19 113 ASN A O 1
ATOM 927 N N . CYS A 1 114 ? -1.881 0.308 18.927 1.00 97.00 114 CYS A N 1
ATOM 928 C CA . CYS A 1 114 ? -1.175 -0.343 17.830 1.00 97.00 114 CYS A CA 1
ATOM 929 C C . CYS A 1 114 ? -1.667 -1.765 17.527 1.00 97.00 114 CYS A C 1
ATOM 931 O O . CYS A 1 114 ? -2.268 -2.434 18.364 1.00 97.00 114 CYS A O 1
ATOM 933 N N . ILE A 1 115 ? -1.431 -2.229 16.297 1.00 96.88 115 ILE A N 1
ATOM 934 C CA . ILE A 1 115 ? -1.760 -3.590 15.851 1.00 96.88 115 ILE A CA 1
ATOM 935 C C . ILE A 1 115 ? -0.510 -4.242 15.282 1.00 96.88 115 ILE A C 1
ATOM 937 O O . ILE A 1 115 ? 0.088 -3.720 14.338 1.00 96.88 115 ILE A O 1
ATOM 941 N N . LYS A 1 116 ? -0.121 -5.393 15.827 1.00 95.94 116 LYS A N 1
ATOM 942 C CA . LYS A 1 116 ? 1.004 -6.177 15.315 1.00 95.94 116 LYS A CA 1
ATOM 943 C C . LYS A 1 116 ? 0.636 -6.816 13.970 1.00 95.94 116 LYS A C 1
ATOM 945 O O . LYS A 1 116 ? -0.396 -7.469 13.843 1.00 95.94 116 LYS A O 1
ATOM 950 N N . VAL A 1 117 ? 1.495 -6.654 12.964 1.00 94.88 117 VAL A N 1
ATOM 951 C CA . VAL A 1 117 ? 1.304 -7.194 11.606 1.00 94.88 117 VAL A CA 1
ATOM 952 C C . VAL A 1 117 ? 2.586 -7.808 11.046 1.00 94.88 117 VAL A C 1
ATOM 954 O O . VAL A 1 117 ? 3.694 -7.492 11.480 1.00 94.88 117 VAL A O 1
ATOM 957 N N . 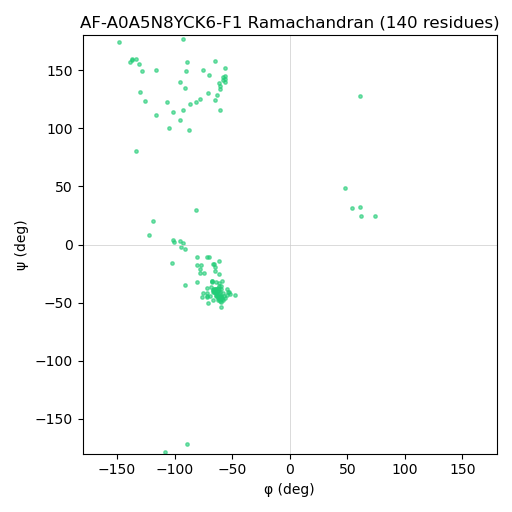MET A 1 118 ? 2.437 -8.674 10.042 1.00 89.81 118 MET A N 1
ATOM 958 C CA . MET A 1 118 ? 3.555 -9.258 9.297 1.00 89.81 118 MET A CA 1
ATOM 959 C C . MET A 1 118 ? 3.723 -8.554 7.950 1.00 89.81 118 MET A C 1
ATOM 961 O O . MET A 1 118 ? 2.870 -8.645 7.069 1.00 89.81 118 MET A O 1
ATOM 965 N N . GLY A 1 119 ? 4.843 -7.856 7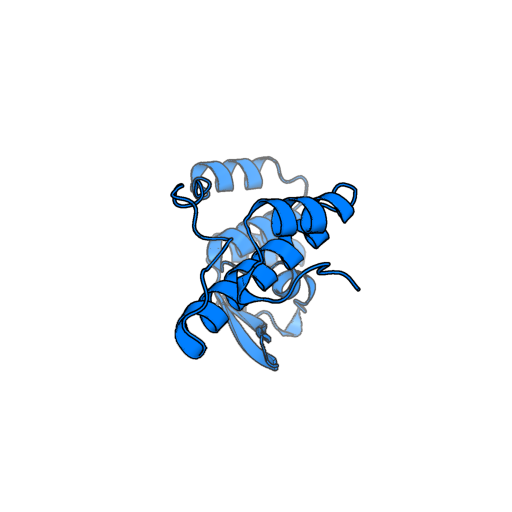.792 1.00 82.81 119 GLY A N 1
ATOM 966 C CA . GLY A 1 119 ? 5.224 -7.146 6.581 1.00 82.81 119 GLY A CA 1
ATOM 967 C C . GLY A 1 119 ? 6.019 -7.994 5.583 1.00 82.81 119 GLY A C 1
ATOM 968 O O . GLY A 1 119 ? 6.213 -9.207 5.717 1.00 82.81 119 GLY A O 1
ATOM 969 N N . LYS A 1 120 ? 6.524 -7.325 4.541 1.00 80.00 120 LYS A N 1
ATOM 970 C CA . LYS A 1 120 ? 7.298 -7.961 3.465 1.00 80.00 120 LYS A CA 1
ATOM 971 C C . LYS A 1 120 ? 8.569 -8.628 4.004 1.00 80.00 120 LYS A C 1
ATOM 973 O O . LYS A 1 120 ? 9.320 -8.031 4.770 1.00 80.00 120 LYS A O 1
ATOM 978 N N . GLY A 1 121 ? 8.843 -9.841 3.521 1.00 83.50 121 GLY A N 1
ATOM 979 C CA . GLY A 1 121 ? 10.014 -10.616 3.936 1.00 83.50 121 GLY A CA 1
ATOM 980 C C . GLY A 1 121 ? 9.876 -11.215 5.336 1.00 83.50 121 GLY A C 1
ATOM 981 O O . GLY A 1 121 ? 10.891 -11.457 5.976 1.00 83.50 121 GLY A O 1
ATOM 982 N N . ASN A 1 122 ? 8.637 -11.423 5.802 1.00 82.31 122 ASN A N 1
ATOM 983 C CA . ASN A 1 122 ? 8.327 -11.992 7.113 1.00 82.31 122 ASN A CA 1
ATOM 984 C C . ASN A 1 122 ? 8.859 -11.155 8.292 1.00 82.31 122 ASN A C 1
ATOM 986 O O . ASN A 1 122 ? 9.238 -11.694 9.327 1.00 82.31 122 ASN A O 1
ATOM 990 N N . LYS A 1 123 ? 8.916 -9.829 8.119 1.00 87.81 123 LYS A N 1
ATOM 991 C CA . LYS A 1 123 ? 9.323 -8.891 9.169 1.00 87.81 123 LYS A CA 1
ATOM 992 C C . LYS A 1 123 ? 8.108 -8.432 9.958 1.00 87.81 123 LYS A C 1
ATOM 994 O O . LYS A 1 123 ? 7.103 -8.064 9.357 1.00 87.81 123 LYS A O 1
ATOM 999 N N . GLU A 1 124 ? 8.214 -8.423 11.278 1.00 91.06 124 GLU A N 1
ATOM 1000 C CA . GLU A 1 124 ? 7.169 -7.870 12.137 1.00 91.06 124 GLU A CA 1
ATOM 1001 C C . GLU A 1 124 ? 7.106 -6.342 12.000 1.00 91.06 124 GLU A C 1
ATOM 1003 O O . GLU A 1 124 ? 8.125 -5.676 11.798 1.00 91.06 124 GLU A O 1
ATOM 1008 N N . GLY A 1 125 ? 5.901 -5.791 12.101 1.00 92.00 125 GLY A N 1
ATOM 1009 C CA . GLY A 1 125 ? 5.638 -4.359 12.108 1.00 92.00 125 GLY A CA 1
ATOM 1010 C C . GLY A 1 125 ? 4.417 -4.026 12.958 1.00 92.00 125 GLY A C 1
ATOM 1011 O O . GLY A 1 125 ? 3.719 -4.921 13.436 1.00 92.00 125 GLY A O 1
ATOM 1012 N N . TYR A 1 126 ? 4.164 -2.732 13.134 1.00 95.12 126 TYR A N 1
ATOM 1013 C CA . TYR A 1 126 ? 3.030 -2.229 13.901 1.00 95.12 126 TYR A CA 1
ATOM 1014 C C . TYR A 1 126 ? 2.269 -1.185 13.089 1.00 95.12 126 TYR A C 1
ATOM 1016 O O . TYR A 1 126 ? 2.871 -0.260 12.546 1.00 95.12 126 TYR A O 1
ATOM 1024 N N . LEU A 1 127 ? 0.950 -1.338 13.023 1.00 96.19 127 LEU A N 1
ATOM 1025 C CA . LEU A 1 127 ? 0.037 -0.306 12.547 1.00 96.19 127 LEU A CA 1
ATOM 1026 C C . LEU A 1 127 ? -0.324 0.580 13.734 1.00 96.19 127 LEU A C 1
ATOM 1028 O O . LEU A 1 127 ? -0.840 0.065 14.722 1.00 96.19 127 LEU A O 1
ATOM 1032 N N . ILE A 1 128 ? -0.044 1.877 13.652 1.00 97.38 128 ILE A N 1
ATOM 1033 C CA . ILE A 1 128 ? -0.397 2.848 14.696 1.00 97.38 128 ILE A CA 1
ATOM 1034 C C . ILE A 1 128 ? -1.726 3.501 14.328 1.00 97.38 128 ILE A C 1
ATOM 1036 O O . ILE A 1 128 ? -1.952 3.798 13.156 1.00 97.38 128 ILE A O 1
ATOM 1040 N N . PHE A 1 129 ? -2.598 3.716 15.311 1.00 97.56 129 PHE A N 1
ATOM 1041 C CA . PHE A 1 129 ? -3.896 4.350 15.092 1.00 97.56 129 PHE A CA 1
ATOM 1042 C C . PHE A 1 129 ? -4.239 5.384 16.168 1.00 97.56 129 PHE A C 1
ATOM 1044 O O . PHE A 1 129 ? -3.677 5.378 17.260 1.00 97.56 129 PHE A O 1
ATOM 1051 N N . GLY A 1 130 ? -5.145 6.307 15.846 1.00 96.62 130 GLY A N 1
ATOM 1052 C CA . GLY A 1 130 ? -5.599 7.356 16.755 1.00 96.62 130 GLY A CA 1
ATOM 1053 C C . GLY A 1 130 ? -6.847 6.977 17.556 1.00 96.62 130 GLY A C 1
ATOM 1054 O O . GLY A 1 130 ? -7.473 5.935 17.348 1.00 96.62 130 GLY A O 1
ATOM 1055 N N . GLU A 1 131 ? -7.259 7.879 18.448 1.00 95.75 131 GLU A N 1
ATOM 1056 C CA . GLU A 1 131 ? -8.423 7.679 19.324 1.00 95.75 131 GLU A CA 1
ATOM 1057 C C . GLU A 1 131 ? -9.729 7.463 18.547 1.00 95.75 131 GLU A C 1
ATOM 1059 O O . GLU A 1 131 ? -10.546 6.628 18.925 1.00 95.75 131 GLU A O 1
ATOM 1064 N N . VAL A 1 132 ? -9.919 8.136 17.407 1.00 93.81 132 VAL A N 1
ATOM 1065 C CA . VAL A 1 132 ? -11.112 7.932 16.567 1.00 93.81 132 VAL A CA 1
ATOM 1066 C C . VAL A 1 132 ? -11.200 6.475 16.108 1.00 93.81 132 VAL A C 1
ATOM 1068 O O . VAL A 1 132 ? -12.224 5.823 16.317 1.00 93.81 132 VAL A O 1
ATOM 1071 N N . THR A 1 133 ? -10.112 5.927 15.567 1.00 96.31 133 THR A N 1
ATOM 1072 C CA . THR A 1 133 ? -10.044 4.518 15.164 1.00 96.31 133 THR A CA 1
ATOM 1073 C C . THR A 1 133 ? -10.253 3.580 16.346 1.00 96.31 133 THR A C 1
ATOM 1075 O O . THR A 1 133 ? -11.028 2.627 16.239 1.00 96.31 133 THR A O 1
ATOM 1078 N N . LYS A 1 134 ? -9.656 3.886 17.504 1.00 96.31 134 LYS A N 1
ATOM 1079 C CA . LYS A 1 134 ? -9.858 3.127 18.744 1.00 96.31 134 LYS A CA 1
ATOM 1080 C C . LYS A 1 134 ? -11.337 3.017 19.115 1.00 96.31 134 LYS A C 1
ATOM 1082 O O . LYS A 1 134 ? -11.801 1.925 19.438 1.00 96.31 134 LYS A O 1
ATOM 1087 N N . TH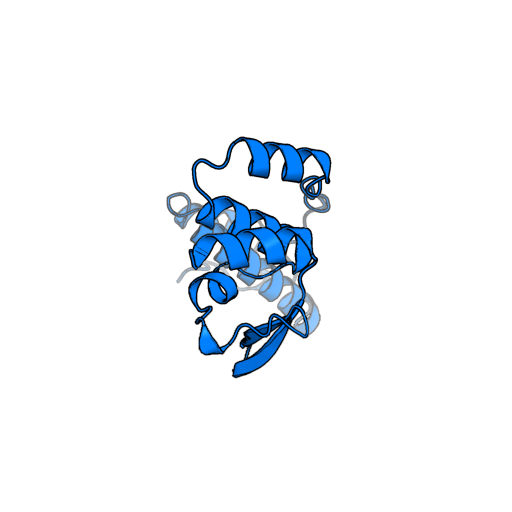R A 1 135 ? -12.106 4.107 19.011 1.00 95.50 135 THR A N 1
ATOM 1088 C CA . THR A 1 135 ? -13.547 4.071 19.320 1.00 95.50 135 THR A CA 1
ATOM 1089 C C . THR A 1 135 ? -14.319 3.127 18.399 1.00 95.50 135 THR A C 1
ATOM 1091 O O . THR A 1 135 ? -15.224 2.431 18.861 1.00 95.50 135 THR A O 1
ATOM 1094 N N . TYR A 1 136 ? -13.962 3.060 17.113 1.00 94.81 136 TYR A N 1
ATOM 1095 C CA . TYR A 1 136 ? -14.605 2.150 16.166 1.00 94.81 136 TYR A CA 1
ATOM 1096 C C . TYR A 1 136 ? -14.212 0.691 16.407 1.00 94.81 136 TYR A C 1
ATOM 1098 O O . TYR A 1 136 ? -15.074 -0.183 16.322 1.00 94.81 136 TYR A O 1
ATOM 1106 N N . ILE A 1 137 ? -12.953 0.430 16.772 1.00 93.00 137 ILE A N 1
ATOM 1107 C CA . ILE A 1 137 ? -12.481 -0.911 17.147 1.00 93.00 137 ILE A CA 1
ATOM 1108 C C . ILE A 1 137 ? -13.194 -1.400 18.415 1.00 93.00 137 ILE A C 1
ATOM 1110 O O . ILE A 1 137 ? -13.664 -2.534 18.458 1.00 93.00 137 ILE A O 1
ATOM 1114 N N . LEU A 1 138 ? -13.334 -0.546 19.433 1.00 91.06 138 LEU A N 1
ATOM 1115 C CA . LEU A 1 138 ? -14.023 -0.893 20.681 1.00 91.06 138 LEU A CA 1
ATOM 1116 C C . LEU A 1 138 ? -15.507 -1.203 20.459 1.00 91.06 138 LEU A C 1
ATOM 1118 O O . LEU A 1 138 ? -16.003 -2.214 20.949 1.00 91.06 138 LEU A O 1
ATOM 1122 N N . LYS A 1 139 ? -16.199 -0.378 19.664 1.00 79.69 139 LYS A N 1
ATOM 1123 C CA . LYS A 1 139 ? -17.620 -0.567 19.326 1.00 79.69 139 LYS A CA 1
ATOM 1124 C C . LYS A 1 139 ? -17.899 -1.817 18.483 1.00 79.69 139 LYS A C 1
ATOM 1126 O O . LYS A 1 139 ? -19.049 -2.214 18.380 1.00 79.69 139 LYS A O 1
ATOM 1131 N N . GLN A 1 140 ? -16.886 -2.415 17.857 1.00 61.84 140 GLN A N 1
ATOM 1132 C CA . GLN A 1 140 ? -17.006 -3.689 17.136 1.00 61.84 140 GLN A CA 1
ATOM 1133 C C . GLN A 1 140 ? -17.110 -4.893 18.089 1.00 61.84 140 GLN A C 1
ATOM 1135 O O . GLN A 1 140 ? -17.631 -5.928 17.687 1.00 61.84 140 GLN A O 1
ATOM 1140 N N . ASN A 1 141 ? -16.599 -4.764 19.319 1.00 57.97 141 ASN A N 1
ATOM 1141 C CA . ASN A 1 141 ? -16.522 -5.846 20.308 1.00 57.97 141 ASN A CA 1
ATOM 1142 C C . ASN A 1 141 ? -17.708 -5.865 21.294 1.00 57.97 141 ASN A C 1
ATOM 1144 O O . ASN A 1 141 ? -17.690 -6.657 22.234 1.00 57.97 141 ASN A O 1
ATOM 1148 N N . THR A 1 142 ? -18.688 -4.971 21.119 1.00 48.38 142 THR A N 1
ATOM 1149 C CA . THR A 1 142 ? -19.935 -4.900 21.905 1.00 48.38 142 THR A CA 1
ATOM 1150 C C . THR A 1 142 ? -21.100 -5.322 21.026 1.00 48.38 142 THR A C 1
ATOM 1152 O O . THR A 1 142 ? -21.945 -6.100 21.513 1.00 48.38 142 THR A O 1
#